Protein AF-A0A920WNX7-F1 (afdb_monomer)

Solvent-accessible surface area (backbone atoms only — not comparable to full-atom values): 3774 Å² total; per-residue (Å²): 106,41,69,62,45,20,76,76,41,66,85,37,46,62,55,45,59,50,38,51,54,14,46,52,39,31,71,73,67,44,58,61,26,44,63,38,76,92,47,73,5,32,44,40,48,48,49,53,51,49,52,53,49,31,63,72,71,70,50,55,71,74,57,56,72,74,73,113

pLDDT: mean 84.51, std 11.52, range [47.0, 95.88]

Mean predicted aligned error: 6.06 Å

Radius of gyration: 13.33 Å; Cα contacts (8 Å, |Δi|>4): 63; chains: 1; bounding box: 27×19×34 Å

Foldseek 3Di:
DLVVVCVVPVVSVVLVVLLVVLVVCVVVVNVCLCDPCVDSRNNNSVVVSVVVVCVVVVNDPVVVVVVD

Sequence (68 aa):
MCATLAGVLGRFGDYGDRLARALDRVRSGDLDWFTRPMIDSYHTVWFELHENLLATLGIERAREHAAG

Secondary structure (DSSP, 8-state):
-HHHHHHH-GGGHHHHHHHHHHHHHHHTT-THHHH-TTTT-HHHHHHHHHHHHHHHHT--HHHHHT--

Structure (mmCIF, N/CA/C/O backbone):
data_AF-A0A920WNX7-F1
#
_entry.id   AF-A0A920WNX7-F1
#
loop_
_atom_site.group_PDB
_atom_site.id
_atom_site.type_symbol
_atom_site.label_atom_id
_atom_site.label_alt_id
_atom_site.label_comp_id
_atom_site.label_asym_id
_atom_site.label_entity_id
_atom_site.label_seq_id
_atom_site.pdbx_PDB_ins_code
_atom_site.Cartn_x
_atom_site.Cartn_y
_atom_site.Cartn_z
_atom_site.occupancy
_atom_site.B_iso_or_equiv
_atom_site.auth_seq_id
_atom_site.auth_comp_id
_atom_site.auth_asym_id
_atom_site.auth_atom_id
_atom_site.pdbx_PDB_model_num
ATOM 1 N N . MET A 1 1 ? -3.564 -10.848 4.375 1.00 70.50 1 MET A N 1
ATOM 2 C CA . MET A 1 1 ? -3.374 -9.528 5.015 1.00 70.50 1 MET A CA 1
ATOM 3 C C . MET A 1 1 ? -4.385 -8.502 4.515 1.00 70.50 1 MET A C 1
ATOM 5 O O . MET A 1 1 ? -5.282 -8.207 5.288 1.00 70.50 1 MET A O 1
ATOM 9 N N . CYS A 1 2 ? -4.330 -8.018 3.262 1.00 73.88 2 CYS A N 1
ATOM 10 C CA . CYS A 1 2 ? -5.292 -7.008 2.775 1.00 73.88 2 CYS A CA 1
ATOM 11 C C . CYS A 1 2 ? -6.755 -7.467 2.895 1.00 73.88 2 CYS A C 1
ATOM 13 O O . CYS A 1 2 ? -7.571 -6.727 3.421 1.00 73.88 2 CYS A O 1
ATOM 15 N N . ALA A 1 3 ? -7.069 -8.719 2.540 1.00 73.56 3 ALA A N 1
ATOM 16 C CA . ALA A 1 3 ? -8.416 -9.279 2.713 1.00 73.56 3 ALA A CA 1
ATOM 17 C C . ALA A 1 3 ? -8.880 -9.334 4.186 1.00 73.56 3 ALA A C 1
ATOM 19 O O . ALA A 1 3 ? -10.035 -9.056 4.489 1.00 73.56 3 ALA A O 1
ATOM 20 N N . THR A 1 4 ? -7.973 -9.641 5.118 1.00 78.81 4 THR A N 1
ATOM 21 C CA . THR A 1 4 ? -8.260 -9.637 6.562 1.00 78.81 4 THR A CA 1
ATOM 22 C C . THR A 1 4 ? -8.530 -8.218 7.063 1.00 78.81 4 THR A C 1
ATOM 24 O O . THR A 1 4 ? -9.493 -8.001 7.788 1.00 78.81 4 THR A O 1
ATOM 27 N N . LEU A 1 5 ? -7.718 -7.244 6.635 1.00 77.25 5 LEU A N 1
ATOM 28 C CA . LEU A 1 5 ? -7.900 -5.827 6.963 1.00 77.25 5 LEU A CA 1
ATOM 29 C C . LEU A 1 5 ? -9.179 -5.257 6.340 1.00 77.25 5 LEU A C 1
ATOM 31 O O . LEU A 1 5 ? -9.876 -4.492 6.996 1.00 77.25 5 LEU A O 1
ATOM 35 N N . ALA A 1 6 ? -9.527 -5.671 5.121 1.00 76.81 6 ALA A N 1
ATOM 36 C CA . ALA A 1 6 ? -10.764 -5.290 4.444 1.00 76.81 6 ALA A CA 1
ATOM 37 C C . ALA A 1 6 ? -12.013 -5.775 5.193 1.00 76.81 6 ALA A C 1
ATOM 39 O O . ALA A 1 6 ? -13.012 -5.063 5.242 1.00 76.81 6 ALA A O 1
ATOM 40 N N . GLY A 1 7 ? -11.935 -6.951 5.830 1.00 73.81 7 GLY A N 1
ATOM 41 C CA . GLY A 1 7 ? -12.986 -7.461 6.713 1.00 73.81 7 GLY A CA 1
ATOM 42 C C . GLY A 1 7 ? -13.189 -6.630 7.987 1.00 73.81 7 GLY A C 1
ATOM 43 O O . GLY A 1 7 ? -14.264 -6.686 8.575 1.00 73.81 7 GLY A O 1
ATOM 44 N N . VAL A 1 8 ? -12.189 -5.842 8.397 1.00 79.56 8 VAL A N 1
ATOM 45 C CA . VAL A 1 8 ? -12.273 -4.921 9.545 1.00 79.56 8 VAL A CA 1
ATOM 46 C C . VAL A 1 8 ? -12.665 -3.512 9.088 1.00 79.56 8 VAL A C 1
ATOM 48 O O . VAL A 1 8 ? -13.502 -2.864 9.709 1.00 79.56 8 VAL A O 1
ATOM 51 N N . LEU A 1 9 ? -12.077 -3.032 7.988 1.00 78.12 9 LEU A N 1
ATOM 52 C CA . LEU A 1 9 ? -12.309 -1.711 7.409 1.00 78.12 9 LEU A CA 1
ATOM 53 C C . LEU A 1 9 ? -12.289 -1.800 5.880 1.00 78.12 9 LEU A C 1
ATOM 55 O O . LEU A 1 9 ? -11.232 -1.962 5.269 1.00 78.12 9 LEU A O 1
ATOM 59 N N . GLY A 1 10 ? -13.453 -1.606 5.254 1.00 80.00 10 GLY A N 1
ATOM 60 C CA . GLY A 1 10 ? -13.644 -1.790 3.809 1.00 80.00 10 GLY A CA 1
ATOM 61 C C . GLY A 1 10 ? -12.704 -0.971 2.913 1.00 80.00 10 GLY A C 1
ATOM 62 O O . GLY A 1 10 ? -12.372 -1.415 1.818 1.00 80.00 10 GLY A O 1
ATOM 63 N N . ARG A 1 11 ? -12.181 0.169 3.397 1.00 82.38 11 ARG A N 1
ATOM 64 C CA . ARG A 1 11 ? -11.179 0.977 2.671 1.00 82.38 11 ARG A CA 1
ATOM 65 C C . ARG A 1 11 ? -9.873 0.229 2.380 1.00 82.38 11 ARG A C 1
ATOM 67 O O . ARG A 1 11 ? -9.136 0.645 1.497 1.00 82.38 11 ARG A O 1
ATOM 74 N N . PHE A 1 12 ? -9.579 -0.860 3.098 1.00 86.50 12 PHE A N 1
ATOM 75 C CA . PHE A 1 12 ? -8.377 -1.656 2.850 1.00 86.50 12 PHE A CA 1
ATOM 76 C C . PHE A 1 12 ? -8.515 -2.675 1.708 1.00 86.50 12 PHE A C 1
ATOM 78 O O . PHE A 1 12 ? -7.516 -3.282 1.320 1.00 86.50 12 PHE A O 1
ATOM 85 N N . GLY A 1 13 ? -9.725 -2.871 1.168 1.00 85.06 13 GLY A N 1
ATOM 86 C CA . GLY A 1 13 ? -9.995 -3.868 0.127 1.00 85.06 13 GLY A CA 1
ATOM 87 C C . GLY A 1 13 ? -9.224 -3.631 -1.169 1.00 85.06 13 GLY A C 1
ATOM 88 O O . GLY A 1 13 ? -8.664 -4.571 -1.723 1.00 85.06 13 GLY A O 1
ATOM 89 N N . ASP A 1 14 ? -9.119 -2.374 -1.595 1.00 88.44 14 ASP A N 1
ATOM 90 C CA . ASP A 1 14 ? -8.5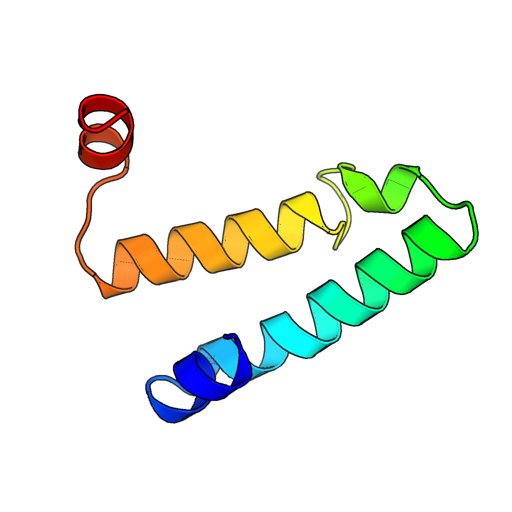39 -2.006 -2.894 1.00 88.44 14 ASP A CA 1
ATOM 91 C C . ASP A 1 14 ? -7.000 -2.1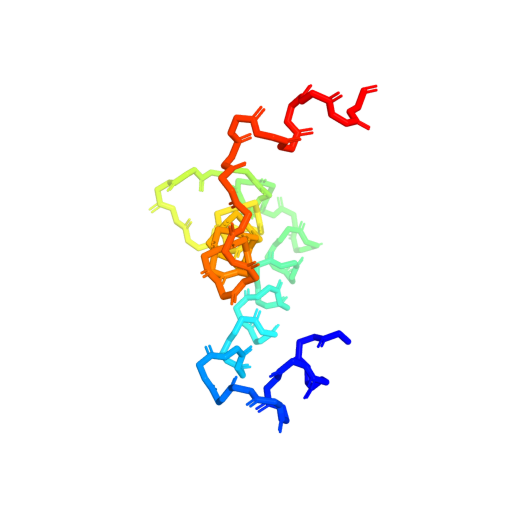24 -2.938 1.00 88.44 14 ASP A C 1
ATOM 93 O O . ASP A 1 14 ? -6.403 -2.374 -3.986 1.00 88.44 14 ASP A O 1
ATOM 97 N N . TYR A 1 15 ? -6.320 -2.038 -1.786 1.00 91.00 15 TYR A N 1
ATOM 98 C CA . TYR A 1 15 ? -4.854 -2.151 -1.733 1.00 91.00 15 TYR A CA 1
ATOM 99 C C . TYR A 1 15 ? -4.338 -3.514 -2.196 1.00 91.00 15 TYR A C 1
ATOM 101 O O . TYR A 1 15 ? -3.227 -3.594 -2.715 1.00 91.00 15 TYR A O 1
ATOM 109 N N . GLY A 1 16 ? -5.112 -4.587 -2.003 1.00 89.69 16 GLY A N 1
ATOM 110 C CA . GLY A 1 16 ? -4.719 -5.926 -2.448 1.00 89.69 16 GLY A CA 1
ATOM 111 C C . GLY A 1 16 ? -4.526 -5.989 -3.962 1.00 89.69 16 GLY A C 1
ATOM 112 O O . GLY A 1 16 ? -3.464 -6.404 -4.431 1.00 89.69 16 GLY A O 1
ATOM 113 N N . ASP A 1 17 ? -5.517 -5.506 -4.707 1.00 92.44 17 ASP A N 1
ATOM 114 C CA . ASP A 1 17 ? -5.513 -5.526 -6.169 1.00 92.44 17 ASP A CA 1
ATOM 115 C C . ASP A 1 17 ? -4.470 -4.554 -6.738 1.00 92.44 17 ASP A C 1
ATOM 117 O O . ASP A 1 17 ? -3.740 -4.900 -7.673 1.00 92.44 17 ASP A O 1
ATOM 121 N N . ARG A 1 18 ? -4.317 -3.368 -6.129 1.00 93.81 18 ARG A N 1
ATOM 122 C CA . ARG A 1 18 ? -3.278 -2.391 -6.507 1.00 93.81 18 ARG A CA 1
ATOM 123 C C . ARG A 1 18 ? -1.863 -2.952 -6.317 1.00 93.81 18 ARG A C 1
ATOM 125 O O . ARG A 1 18 ? -1.038 -2.840 -7.226 1.00 93.81 18 ARG A O 1
ATOM 132 N N . LEU A 1 19 ? -1.586 -3.616 -5.189 1.00 93.12 19 LEU A N 1
ATOM 133 C CA . LEU A 1 19 ? -0.288 -4.258 -4.933 1.00 93.12 19 LEU A CA 1
ATOM 134 C C . LEU A 1 19 ? -0.017 -5.414 -5.900 1.00 93.12 19 LEU A C 1
ATOM 136 O O . LEU A 1 19 ? 1.097 -5.525 -6.413 1.00 93.12 19 LEU A O 1
ATOM 140 N N . ALA A 1 20 ? -1.019 -6.256 -6.168 1.00 93.31 20 ALA A N 1
ATOM 141 C CA . ALA A 1 20 ? -0.888 -7.367 -7.109 1.00 93.31 20 ALA A CA 1
ATOM 142 C C . ALA A 1 20 ? -0.557 -6.861 -8.519 1.00 93.31 20 ALA A C 1
ATOM 144 O O . ALA A 1 20 ? 0.407 -7.314 -9.134 1.00 93.31 20 ALA A O 1
ATOM 145 N N . ARG A 1 21 ? -1.279 -5.838 -8.986 1.00 94.56 21 ARG A N 1
ATOM 146 C CA . ARG A 1 21 ? -1.040 -5.212 -10.289 1.00 94.56 21 ARG A CA 1
ATOM 147 C C . ARG A 1 21 ? 0.362 -4.613 -10.405 1.00 94.56 21 ARG A C 1
ATOM 149 O O . ARG A 1 21 ? 1.015 -4.794 -11.432 1.00 94.56 21 ARG A O 1
ATOM 156 N N . ALA A 1 22 ? 0.830 -3.900 -9.380 1.00 93.44 22 ALA A N 1
ATOM 157 C CA . ALA A 1 22 ? 2.178 -3.339 -9.375 1.00 93.44 22 ALA A CA 1
ATOM 158 C C . ALA A 1 22 ? 3.249 -4.441 -9.380 1.00 93.44 22 ALA A C 1
ATOM 160 O O . ALA A 1 22 ? 4.227 -4.357 -10.121 1.00 93.44 22 ALA A O 1
ATOM 161 N N . LEU A 1 23 ? 3.037 -5.515 -8.614 1.00 93.50 23 LEU A N 1
ATOM 162 C CA . LEU A 1 23 ? 3.941 -6.661 -8.574 1.00 93.50 23 LEU A CA 1
ATOM 163 C C . LEU A 1 23 ? 4.018 -7.387 -9.923 1.00 93.50 23 LEU A C 1
ATOM 165 O O . LEU A 1 23 ? 5.109 -7.765 -10.347 1.00 93.50 23 LEU A O 1
ATOM 169 N N . ASP A 1 24 ? 2.893 -7.553 -10.615 1.00 95.88 24 ASP A N 1
ATOM 170 C CA . ASP A 1 24 ? 2.859 -8.169 -11.943 1.00 95.88 24 ASP A CA 1
ATOM 171 C C . ASP A 1 24 ? 3.647 -7.345 -12.968 1.00 95.88 24 ASP A C 1
ATOM 173 O O . ASP A 1 24 ? 4.377 -7.908 -13.787 1.00 95.88 24 ASP A O 1
ATOM 177 N N . ARG A 1 25 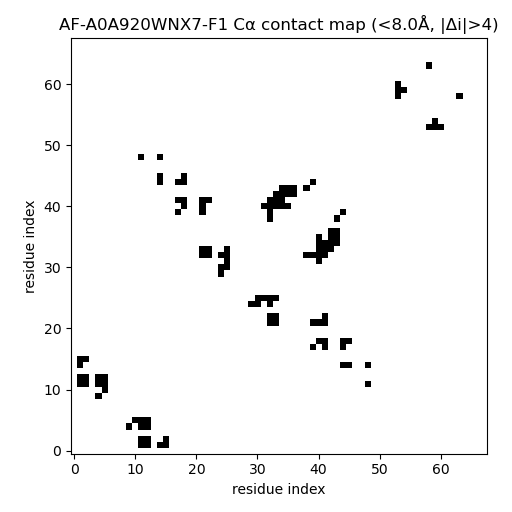? 3.589 -6.009 -12.882 1.00 93.44 25 ARG A N 1
ATOM 178 C CA . ARG A 1 25 ? 4.409 -5.113 -13.714 1.00 93.44 25 ARG A CA 1
ATOM 179 C C . ARG A 1 25 ? 5.901 -5.277 -13.440 1.00 93.44 25 ARG A C 1
ATOM 181 O O . ARG A 1 25 ? 6.662 -5.495 -14.383 1.00 93.44 25 ARG A O 1
ATOM 188 N N . VAL A 1 26 ? 6.302 -5.285 -12.169 1.00 93.56 26 VAL A N 1
ATOM 189 C CA . VAL A 1 26 ? 7.698 -5.536 -11.770 1.00 93.56 26 VAL A CA 1
ATOM 190 C C . VAL A 1 26 ? 8.176 -6.897 -12.282 1.00 93.56 26 VAL A C 1
ATOM 192 O O . VAL A 1 26 ? 9.253 -6.999 -12.866 1.00 93.56 26 VAL A O 1
ATOM 195 N N . ARG A 1 27 ? 7.355 -7.944 -12.137 1.00 93.62 27 ARG A N 1
ATOM 196 C CA . ARG A 1 27 ? 7.656 -9.299 -12.630 1.00 93.62 27 ARG A CA 1
ATOM 197 C C . ARG A 1 27 ? 7.736 -9.382 -14.151 1.00 93.62 27 ARG A C 1
ATOM 199 O O . ARG A 1 27 ? 8.490 -10.201 -14.664 1.00 93.62 27 ARG A O 1
ATOM 206 N N . SER A 1 28 ? 7.001 -8.530 -14.863 1.00 94.00 28 SER A N 1
ATOM 207 C CA . SER A 1 28 ? 7.085 -8.408 -16.323 1.00 94.00 28 SER A CA 1
ATOM 208 C C . SER A 1 28 ? 8.347 -7.681 -16.816 1.00 94.00 28 SER A C 1
ATOM 210 O O . SER A 1 28 ? 8.542 -7.562 -18.023 1.00 94.00 28 SER A O 1
ATOM 212 N N . GLY A 1 29 ? 9.219 -7.233 -15.902 1.00 93.06 29 GLY A N 1
ATOM 213 C CA . GLY A 1 29 ? 10.491 -6.570 -16.205 1.00 93.06 29 GLY A CA 1
ATOM 214 C C . GLY A 1 29 ? 10.449 -5.046 -16.092 1.00 93.06 29 GLY A C 1
ATOM 215 O O . GLY A 1 29 ? 11.479 -4.397 -16.263 1.00 93.06 29 GLY A O 1
ATOM 216 N N . ASP A 1 30 ? 9.293 -4.466 -15.767 1.00 91.19 30 ASP A N 1
ATOM 217 C CA . ASP A 1 30 ? 9.134 -3.024 -15.588 1.00 91.19 30 ASP A CA 1
ATOM 218 C C . ASP A 1 30 ? 9.476 -2.632 -14.139 1.00 91.19 30 ASP A C 1
ATOM 220 O O . ASP A 1 30 ? 8.607 -2.440 -13.285 1.00 91.19 30 ASP A O 1
ATOM 224 N N . LEU A 1 31 ? 10.780 -2.593 -13.841 1.00 90.44 31 LEU A N 1
ATOM 225 C CA . LEU A 1 31 ? 11.317 -2.335 -12.496 1.00 90.44 31 LEU A CA 1
ATOM 226 C C . LEU A 1 31 ? 10.956 -0.948 -11.946 1.00 90.44 31 LEU A C 1
ATOM 228 O O . LEU A 1 31 ? 10.964 -0.766 -10.728 1.00 90.44 31 LEU A O 1
ATOM 232 N N . ASP A 1 32 ? 10.577 0.005 -12.803 1.00 91.38 32 ASP A N 1
ATOM 233 C CA . ASP A 1 32 ? 10.072 1.312 -12.373 1.00 91.38 32 ASP A CA 1
ATOM 234 C C . ASP A 1 32 ? 8.849 1.158 -11.455 1.00 91.38 32 ASP A C 1
ATOM 236 O O . ASP A 1 32 ? 8.671 1.925 -10.508 1.00 91.38 32 ASP A O 1
ATOM 240 N N . TRP A 1 33 ? 8.034 0.119 -11.656 1.00 94.69 33 TRP A N 1
ATOM 241 C CA . TRP A 1 33 ? 6.877 -0.167 -10.804 1.00 94.69 33 TRP A CA 1
ATOM 242 C C . TRP A 1 33 ? 7.240 -0.652 -9.403 1.00 94.69 33 TRP A C 1
ATOM 244 O O . TRP A 1 33 ? 6.339 -0.841 -8.588 1.00 94.69 33 TRP A O 1
ATOM 254 N N . PHE A 1 34 ? 8.522 -0.838 -9.079 1.00 90.50 34 PHE A N 1
ATOM 255 C CA . PHE A 1 34 ? 8.922 -1.242 -7.738 1.00 90.50 34 PHE A CA 1
ATOM 256 C C . PHE A 1 34 ? 8.897 -0.061 -6.761 1.00 90.50 34 PHE A C 1
ATOM 258 O O . PHE A 1 34 ? 8.282 -0.174 -5.701 1.00 90.50 34 PHE A O 1
ATOM 265 N N . THR A 1 35 ? 9.497 1.081 -7.121 1.00 92.31 35 THR A N 1
ATOM 266 C CA . THR A 1 35 ? 9.662 2.228 -6.201 1.00 92.31 35 THR A CA 1
ATOM 267 C C . THR A 1 35 ? 9.291 3.596 -6.763 1.00 92.31 35 THR A C 1
ATOM 269 O O . THR A 1 35 ? 9.416 4.589 -6.044 1.00 92.31 35 THR A O 1
ATOM 272 N N . ARG A 1 36 ? 8.844 3.706 -8.020 1.00 92.31 36 ARG A N 1
ATOM 273 C CA . ARG A 1 36 ? 8.589 5.015 -8.632 1.00 92.31 36 ARG A CA 1
ATOM 274 C C . ARG A 1 36 ? 7.434 5.752 -7.924 1.00 92.31 36 ARG A C 1
ATOM 276 O O . ARG A 1 36 ? 6.287 5.313 -8.006 1.00 92.31 36 ARG A O 1
ATOM 283 N N . PRO A 1 37 ? 7.689 6.918 -7.300 1.00 83.81 37 PRO A N 1
ATOM 284 C CA . PRO A 1 37 ? 6.723 7.584 -6.419 1.00 83.81 37 PRO A CA 1
ATOM 285 C C . PRO A 1 37 ? 5.557 8.255 -7.159 1.00 83.81 37 PRO A C 1
ATOM 287 O O . PRO A 1 37 ? 4.535 8.555 -6.559 1.00 83.81 37 PRO A O 1
ATOM 290 N N . MET A 1 38 ? 5.696 8.505 -8.463 1.00 88.88 38 MET A N 1
ATOM 291 C CA . MET A 1 38 ? 4.680 9.193 -9.274 1.00 88.88 38 MET A CA 1
ATOM 292 C C . MET A 1 38 ? 3.609 8.263 -9.857 1.00 88.88 38 MET A C 1
ATOM 294 O O . MET A 1 38 ? 2.745 8.716 -10.604 1.00 88.88 38 MET A O 1
ATOM 298 N N . ILE A 1 39 ? 3.708 6.965 -9.588 1.00 90.25 39 ILE A N 1
ATOM 299 C CA . ILE A 1 39 ? 2.754 5.958 -10.046 1.00 90.25 39 ILE A CA 1
ATOM 300 C C . ILE A 1 39 ? 2.318 5.105 -8.857 1.00 90.25 39 ILE A C 1
ATOM 302 O O . ILE A 1 39 ? 2.955 5.137 -7.799 1.00 90.25 39 ILE A O 1
ATOM 306 N N . ASP A 1 40 ? 1.291 4.286 -9.074 1.00 90.69 40 ASP A N 1
ATOM 307 C CA . ASP A 1 40 ? 0.899 3.178 -8.195 1.00 90.69 40 ASP A CA 1
ATOM 308 C C . ASP A 1 40 ? 1.954 2.058 -8.236 1.00 90.69 40 ASP A C 1
ATOM 310 O O . ASP A 1 40 ? 1.681 0.905 -8.573 1.00 90.69 40 ASP A O 1
ATOM 314 N N . SER A 1 41 ? 3.202 2.421 -7.940 1.00 93.12 41 SER A N 1
ATOM 315 C CA . SER A 1 41 ? 4.284 1.477 -7.732 1.00 93.12 41 SER A CA 1
ATOM 316 C C . SER A 1 41 ? 4.002 0.669 -6.476 1.00 93.12 41 SER A C 1
ATOM 318 O O . SER A 1 41 ? 3.272 1.097 -5.576 1.00 93.12 41 SER A O 1
ATOM 320 N N . TYR A 1 42 ? 4.628 -0.496 -6.392 1.00 92.50 42 TYR A N 1
ATOM 321 C CA . TYR A 1 42 ? 4.487 -1.385 -5.254 1.00 92.50 42 TYR A CA 1
ATOM 322 C C . TYR A 1 42 ? 4.814 -0.659 -3.941 1.00 92.50 42 TYR A C 1
ATOM 324 O O . TYR A 1 42 ? 4.049 -0.744 -2.981 1.00 92.50 42 TYR A O 1
ATOM 332 N N . HIS A 1 43 ? 5.897 0.126 -3.922 1.00 93.25 43 HIS A N 1
ATOM 333 C CA . HIS A 1 43 ? 6.268 0.945 -2.771 1.00 93.25 43 HIS A CA 1
ATOM 334 C C . HIS A 1 43 ? 5.239 2.038 -2.452 1.00 93.25 43 HIS A C 1
ATOM 336 O O . HIS A 1 43 ? 4.899 2.205 -1.286 1.00 93.25 43 HIS A O 1
ATOM 342 N N . THR A 1 44 ? 4.726 2.773 -3.447 1.00 94.81 44 THR A N 1
ATOM 343 C CA . THR A 1 44 ? 3.722 3.831 -3.216 1.00 94.81 44 THR A CA 1
ATOM 344 C C . THR A 1 44 ? 2.459 3.257 -2.577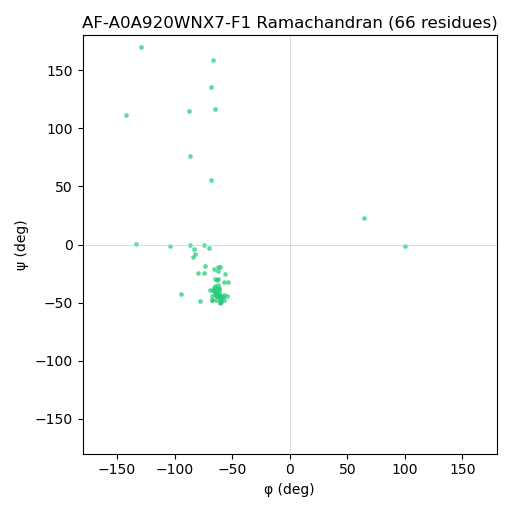 1.00 94.81 44 THR A C 1
ATOM 346 O O . THR A 1 44 ? 2.006 3.740 -1.542 1.00 94.81 44 THR A O 1
ATOM 3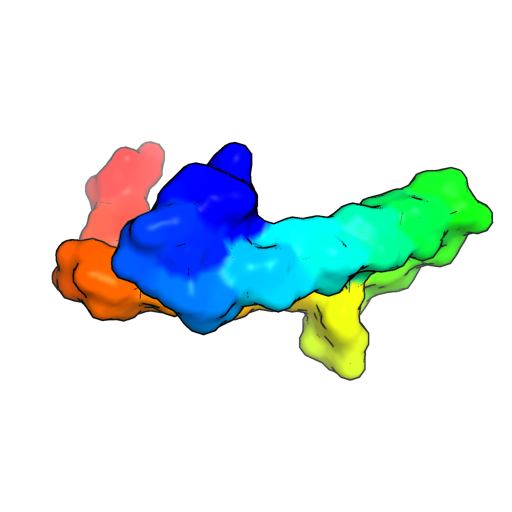49 N N . VAL A 1 45 ? 1.926 2.173 -3.146 1.00 93.94 45 VAL A N 1
ATOM 350 C CA . VAL A 1 45 ? 0.703 1.529 -2.652 1.00 93.94 45 VAL A CA 1
ATOM 351 C C . VAL A 1 45 ? 0.924 0.930 -1.258 1.00 93.94 45 VAL A C 1
ATOM 353 O O . VAL A 1 45 ? 0.060 1.043 -0.388 1.00 93.94 45 VAL A O 1
ATOM 356 N N . TRP A 1 46 ? 2.091 0.322 -1.011 1.00 92.81 46 TRP A N 1
ATOM 357 C CA . TRP A 1 46 ? 2.455 -0.181 0.316 1.00 92.81 46 TRP A CA 1
ATOM 358 C C . TRP A 1 46 ? 2.567 0.947 1.348 1.00 92.81 46 TRP A C 1
ATOM 360 O O . TRP A 1 46 ? 2.059 0.810 2.458 1.00 92.81 46 TRP A O 1
ATOM 370 N N . PHE A 1 47 ? 3.182 2.072 0.979 1.00 92.38 47 PHE A N 1
ATOM 371 C CA . PHE A 1 47 ? 3.342 3.231 1.853 1.00 92.38 47 PHE A CA 1
ATOM 372 C C . PHE A 1 47 ? 1.987 3.830 2.238 1.00 92.38 47 PHE A C 1
ATOM 374 O O . PHE A 1 47 ? 1.740 4.095 3.410 1.00 92.38 47 PHE A O 1
ATOM 381 N N . GLU A 1 48 ? 1.073 3.981 1.278 1.00 92.25 48 GLU A N 1
ATOM 382 C CA . GLU A 1 48 ? -0.298 4.423 1.552 1.00 92.25 48 GLU A CA 1
ATOM 383 C C . GLU A 1 48 ? -1.034 3.468 2.500 1.00 92.25 48 GLU A C 1
ATOM 385 O O . GLU A 1 48 ? -1.705 3.916 3.433 1.00 92.25 48 GLU A O 1
ATOM 390 N N . LEU A 1 49 ? -0.920 2.153 2.281 1.00 90.94 49 LEU A N 1
ATOM 391 C CA . LEU A 1 49 ? -1.509 1.146 3.166 1.00 90.94 49 LEU A CA 1
ATOM 392 C C . LEU A 1 49 ? -0.943 1.265 4.588 1.00 90.94 49 LEU A C 1
ATOM 394 O O . LEU A 1 49 ? -1.706 1.237 5.555 1.00 90.94 49 LEU A O 1
ATOM 398 N N . HIS A 1 50 ? 0.376 1.418 4.707 1.00 89.75 50 HIS A N 1
ATOM 399 C CA . HIS A 1 50 ? 1.072 1.571 5.979 1.00 89.75 50 HIS A CA 1
ATOM 400 C C . HIS A 1 50 ? 0.603 2.816 6.742 1.00 89.75 50 HIS A C 1
ATOM 402 O O . HIS A 1 50 ? 0.204 2.706 7.900 1.00 89.75 50 HIS A O 1
ATOM 408 N N . GLU A 1 51 ? 0.546 3.976 6.084 1.00 90.12 51 GLU A N 1
ATOM 409 C CA . GLU A 1 51 ? 0.062 5.216 6.704 1.00 90.12 51 GLU A CA 1
ATOM 410 C C . GLU A 1 51 ? -1.392 5.099 7.163 1.00 90.12 51 GLU A C 1
ATOM 412 O O . GLU A 1 51 ? -1.737 5.512 8.271 1.00 90.12 51 GLU A O 1
ATOM 417 N N . ASN A 1 52 ? -2.253 4.486 6.349 1.00 89.25 52 ASN A N 1
ATOM 418 C CA . ASN A 1 52 ? -3.642 4.263 6.737 1.00 89.25 52 ASN A CA 1
ATOM 419 C C . ASN A 1 52 ? -3.761 3.317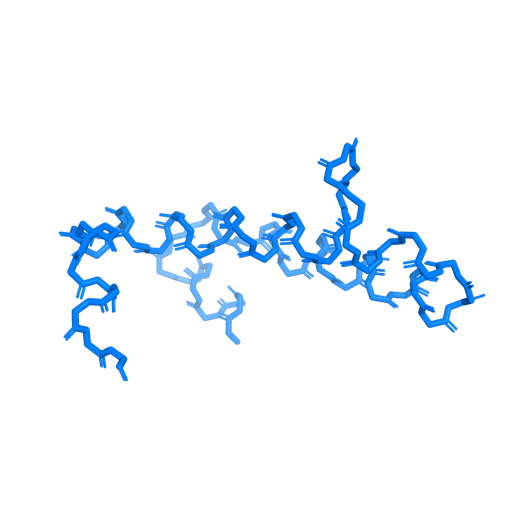 7.933 1.00 89.25 52 ASN A C 1
ATOM 421 O O . ASN A 1 52 ? -4.649 3.502 8.769 1.00 89.25 52 ASN A O 1
ATOM 425 N N . LEU A 1 53 ? -2.892 2.311 8.037 1.00 87.69 53 LEU A N 1
ATOM 426 C CA . LEU A 1 53 ? -2.859 1.416 9.187 1.00 87.69 53 LEU A CA 1
ATOM 427 C C . LEU A 1 53 ? -2.404 2.158 10.450 1.00 87.69 53 LEU A C 1
ATOM 429 O O . LEU A 1 53 ? -3.096 2.079 11.464 1.00 87.69 53 LEU A O 1
ATOM 433 N N . LEU A 1 54 ? -1.317 2.930 10.378 1.00 87.44 54 LEU A N 1
ATOM 434 C CA . LEU A 1 54 ? -0.836 3.754 11.492 1.00 87.44 54 LEU A CA 1
ATOM 435 C C . LEU A 1 54 ? -1.909 4.738 11.972 1.00 87.44 54 LEU A C 1
ATOM 437 O O . LEU A 1 54 ? -2.212 4.783 13.165 1.00 87.44 54 LEU A O 1
ATOM 441 N N . ALA A 1 55 ? -2.556 5.449 11.044 1.00 87.94 55 ALA A N 1
ATOM 442 C CA . ALA A 1 55 ? -3.646 6.371 11.353 1.00 87.94 55 ALA A CA 1
ATOM 443 C C . ALA A 1 55 ? -4.845 5.657 12.000 1.00 87.94 55 ALA A C 1
ATOM 445 O O . ALA A 1 55 ? -5.459 6.181 12.926 1.00 87.94 55 ALA A O 1
ATOM 446 N N . THR A 1 56 ? -5.160 4.438 11.551 1.00 86.94 56 THR A N 1
ATOM 447 C CA . THR A 1 56 ? -6.229 3.613 12.139 1.00 86.94 56 THR A CA 1
ATOM 448 C C . THR A 1 56 ? -5.895 3.175 13.564 1.00 86.94 56 THR A C 1
ATOM 450 O O . THR A 1 56 ? -6.777 3.144 14.417 1.00 86.94 56 THR A O 1
ATOM 453 N N . LEU A 1 57 ? -4.632 2.833 13.823 1.00 85.69 57 LEU A N 1
ATOM 454 C CA . LEU A 1 57 ? -4.155 2.387 15.131 1.00 85.69 57 LEU A CA 1
ATOM 455 C C . LEU A 1 57 ? -3.829 3.553 16.080 1.00 85.69 57 LEU A C 1
ATOM 457 O O . LEU A 1 57 ? -3.484 3.314 17.235 1.00 85.69 57 LEU A O 1
ATOM 461 N N . GLY A 1 58 ? -3.925 4.803 15.611 1.00 85.06 58 GLY A N 1
ATOM 462 C CA . GLY A 1 58 ? -3.538 5.990 16.378 1.00 85.06 58 GLY A CA 1
ATOM 463 C C . GLY A 1 58 ? -2.039 6.042 16.694 1.00 85.06 58 GLY A C 1
ATOM 464 O O . GLY A 1 58 ? -1.636 6.681 17.665 1.00 85.06 58 GLY A O 1
ATOM 465 N N . ILE A 1 59 ? -1.212 5.344 15.912 1.00 82.12 59 ILE A N 1
ATOM 466 C CA . ILE A 1 59 ? 0.238 5.315 16.093 1.00 82.12 59 ILE A CA 1
ATOM 467 C C . ILE A 1 59 ? 0.826 6.492 15.324 1.00 82.12 59 ILE A C 1
ATOM 469 O O . ILE A 1 59 ? 0.762 6.551 14.098 1.00 82.12 59 ILE A O 1
ATOM 473 N N . GLU A 1 60 ? 1.420 7.437 16.046 1.00 72.56 60 GLU A N 1
ATOM 474 C CA . GLU A 1 60 ? 2.187 8.508 15.419 1.00 72.56 60 GLU A CA 1
ATOM 475 C C . GLU A 1 60 ? 3.463 7.944 14.798 1.00 72.56 60 GLU A C 1
ATOM 477 O O . GLU A 1 60 ? 4.201 7.196 15.437 1.00 72.56 60 GLU A O 1
ATOM 482 N N . ARG A 1 61 ? 3.771 8.368 13.573 1.00 65.19 61 ARG A N 1
ATOM 483 C CA . ARG A 1 61 ? 4.954 7.936 12.816 1.00 65.19 61 ARG A CA 1
ATOM 484 C C . ARG A 1 61 ? 6.275 8.117 13.577 1.00 65.19 61 ARG A C 1
ATOM 486 O O . ARG A 1 61 ? 7.185 7.304 13.467 1.00 65.19 61 ARG A O 1
ATOM 493 N N . ALA A 1 62 ? 6.360 9.142 14.427 1.00 62.28 62 ALA A N 1
ATOM 494 C CA . ALA A 1 62 ? 7.503 9.359 15.314 1.00 62.28 62 ALA A CA 1
ATOM 495 C C . ALA A 1 62 ? 7.717 8.216 16.329 1.00 62.28 62 ALA A C 1
ATOM 497 O O . ALA A 1 62 ? 8.849 7.954 16.725 1.00 62.28 62 ALA A O 1
ATOM 498 N N . ARG A 1 63 ? 6.647 7.520 16.737 1.00 59.84 63 ARG A N 1
ATOM 499 C CA . ARG A 1 63 ? 6.718 6.363 17.642 1.00 59.84 63 ARG A CA 1
ATOM 500 C C . ARG A 1 63 ? 7.133 5.075 16.935 1.00 59.84 63 ARG A C 1
ATOM 502 O O . ARG A 1 63 ? 7.680 4.204 17.598 1.00 59.84 63 ARG A O 1
ATOM 509 N N . GLU A 1 64 ? 6.918 4.960 15.624 1.00 59.25 64 GLU A N 1
ATOM 510 C CA . GLU A 1 64 ? 7.417 3.829 14.826 1.00 59.25 64 GLU A CA 1
ATOM 511 C C . GLU A 1 64 ? 8.951 3.856 14.749 1.00 59.25 64 GLU A C 1
ATOM 513 O O . GLU A 1 64 ? 9.605 2.870 15.075 1.00 59.25 64 GLU A O 1
ATOM 518 N N . HIS A 1 65 ? 9.534 5.022 14.443 1.00 58.38 65 HIS A N 1
ATOM 519 C CA . HIS A 1 65 ? 10.990 5.210 14.391 1.00 58.38 65 HIS A CA 1
ATOM 520 C C . HIS A 1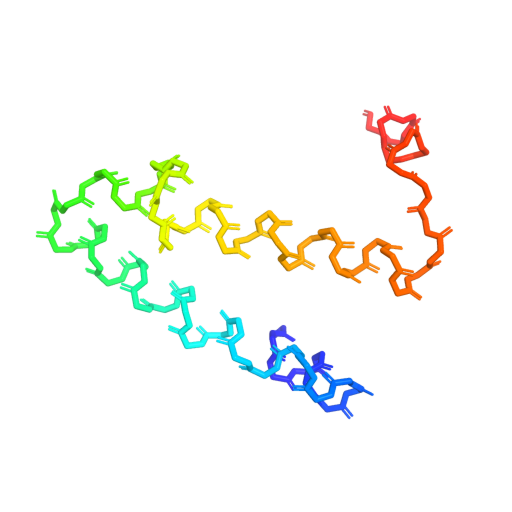 65 ? 11.703 4.987 15.733 1.00 58.38 65 HIS A C 1
ATOM 522 O O . HIS A 1 65 ? 12.899 4.724 15.742 1.00 58.38 65 HIS A O 1
ATOM 528 N N . ALA A 1 66 ? 10.994 5.104 16.858 1.00 58.03 66 ALA A N 1
ATOM 529 C CA . ALA A 1 66 ? 11.542 4.845 18.189 1.00 58.03 66 ALA A CA 1
ATOM 530 C C . ALA A 1 66 ? 11.505 3.355 18.587 1.00 58.03 66 ALA A C 1
ATOM 532 O O . ALA A 1 66 ? 12.0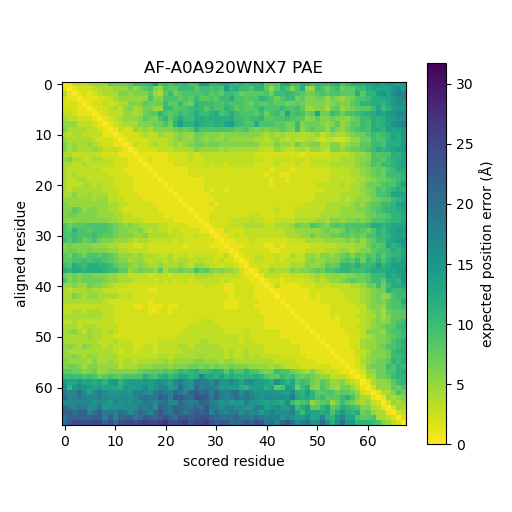74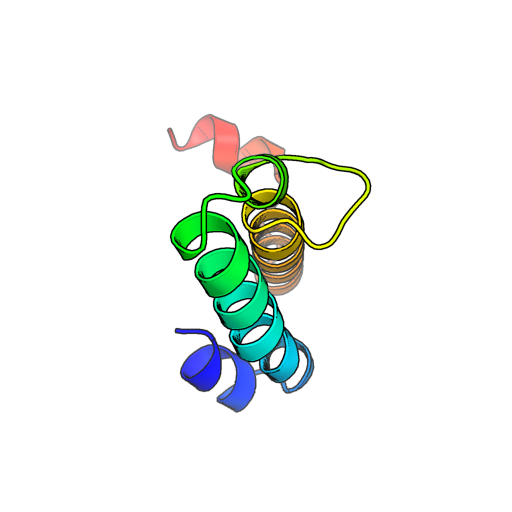 2.993 19.616 1.00 58.03 66 ALA A O 1
ATOM 533 N N . ALA A 1 67 ? 10.810 2.509 17.818 1.00 56.88 67 ALA A N 1
ATOM 534 C CA . ALA A 1 67 ? 10.627 1.084 18.094 1.00 56.88 67 ALA A CA 1
ATOM 535 C C . ALA A 1 67 ? 11.502 0.159 17.221 1.00 56.88 67 ALA A C 1
ATOM 537 O O . ALA A 1 67 ? 11.417 -1.061 17.383 1.00 56.88 67 ALA A O 1
ATOM 538 N N . GLY A 1 68 ? 12.307 0.719 16.309 1.00 47.00 68 GLY A N 1
ATOM 539 C CA . GLY A 1 68 ? 13.292 0.005 15.482 1.00 47.00 68 GLY A CA 1
ATOM 540 C C . GLY A 1 68 ? 14.714 0.207 15.980 1.00 47.00 68 GLY A C 1
ATOM 541 O O . GLY A 1 68 ? 15.508 -0.748 15.834 1.00 47.00 68 GLY A O 1
#